Protein 3S8S (pdb70)

CATH classification: 3.30.70.330

Nearest PDB structures (foldseek):
  3s8s-assembly1_A  TM=1.009E+00  e=4.875E-24  Homo sapiens
  8ilz-assembly1_A  TM=9.770E-01  e=2.130E-16  Homo sapiens
  8ro1-assembly1_y  TM=9.640E-01  e=6.767E-08  Caenorhabditis elegans
  5t9p-assembly6_D  TM=8.512E-01  e=1.006E-07  Saccharomyces cerevisiae S288C
  5t9p-assembly5_A  TM=8.576E-01  e=1.227E-07  Saccharomyces cerevisiae S288C

GO terms:
  GO:0000785 chromatin (C, IDA)
  GO:1902036 regulation of hematopoietic stem cell differentiation (P, IDA)
  GO:1902275 regulation of chromatin organization (P, IDA)
  GO:0048188 Set1C/COMPASS complex (C, TAS)
  GO:0061629 RNA polymerase II-specific DNA-binding transcription factor binding (F, IPI)
  GO:0005634 nucleus (C, IDA)
  GO:0035097 histone methyltransferase complex (C, IDA)
  GO:0048188 Set1C/COMPASS complex (C, IDA)
  GO:0140945 histone H3K4 monomethyltransferase activity (F, EXP)
  GO:0007420 brain development (P, IMP)
  GO:0005515 protein binding (F, IPI)
  GO:0005654 nucleoplasm (C, TAS)
  GO:0005634 nucleus (C, IMP)
  GO:0008013 beta-catenin binding (F, IPI)
  GO:0016607 nuclear speck (C, IDA)
  GO:0005737 cytoplasm (C, IDA)
  GO:0003723 RNA binding (F, IDA)
  GO:0042800 histone H3K4 methyltransferase activity (F, IDA)
  GO:0005694 chromosome (C, EXP)
  GO:0016607 nuclear speck (C, EXP)

B-factor: mean 12.08, std 5.83, range [4.16, 33.15]

Organism: Homo sapiens (NCBI:txid9606)

Secondary structure (DSSP, 8-state):
--S---EEEEES--TT--HHHHHHHHTTTS-EEEEEEEE-TTT--EEEEEEEEESSHHHHHHHHHHHTT-EETTEE-EEEE-STTHHHHHHHHHHHTSS--TTT---

Radius of gyration: 12.81 Å; Cα contacts (8 Å, |Δi|>4): 245; chains: 1; bounding box: 31×33×33 Å

Solvent-accessible surface area: 6065 Å² total; per-residue (Å²): 95,182,83,97,45,77,30,0,1,0,0,72,3,26,92,91,0,97,81,113,70,0,71,106,19,0,73,136,54,17,89,22,100,79,28,67,12,28,44,41,71,192,49,144,145,14,5,1,0,0,41,0,47,2,62,54,57,160,4,0,95,58,0,23,153,53,5,53,123,51,65,20,101,67,37,91,2,21,0,68,56,10,68,188,3,127,67,23,101,74,5,50,82,53,15,32,118,37,106,85,72,42,62,77,0,58,81

Structure (mmCIF, N/CA/C/O backbone):
data_3S8S
#
_entry.id   3S8S
#
_cell.length_a   35.650
_cell.length_b   31.510
_cell.length_c   39.320
_cell.angle_alpha   90.000
_cell.angle_beta   114.120
_cell.angle_gamma   90.000
#
_symmetry.space_group_name_H-M   'P 1 21 1'
#
loop_
_entity.id
_entity.type
_entity.pdbx_description
1 polymer 'Histone-lysine N-methyltransferase SETD1A'
2 non-polymer 'UNKNOWN ATOM OR ION'
3 water water
#
loop_
_atom_site.group_PDB
_atom_site.id
_atom_site.type_symbol
_atom_site.label_atom_id
_atom_site.label_alt_id
_atom_site.label_comp_id
_atom_site.label_asym_id
_atom_site.label_entity_id
_atom_site.label_seq_id
_atom_site.pdbx_PDB_ins_code
_atom_site.Cartn_x
_atom_site.Cartn_y
_atom_site.Cartn_z
_atom_site.occupa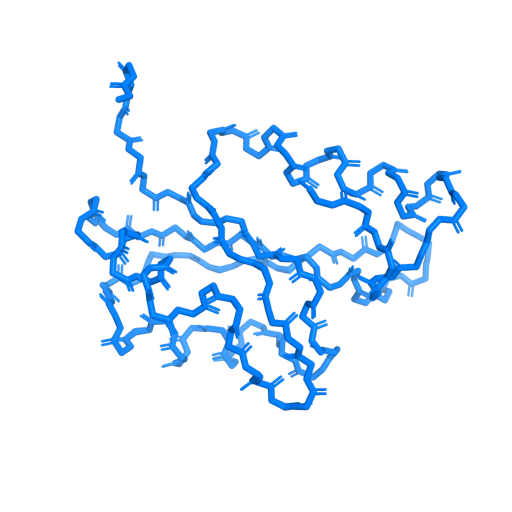ncy
_atom_site.B_iso_or_equiv
_atom_site.auth_seq_id
_atom_site.auth_comp_id
_atom_site.auth_asym_id
_atom_site.auth_atom_id
_atom_site.pdbx_PDB_model_num
ATOM 1 N N . GLY A 1 2 ? 2.455 22.901 19.193 1.00 25.04 89 GLY A N 1
ATOM 2 C CA . GLY A 1 2 ? 2.302 23.153 17.724 1.00 24.19 89 GLY A CA 1
ATOM 3 C C . GLY A 1 2 ? 1.353 24.294 17.418 1.00 22.66 89 GLY A C 1
ATOM 4 O O . GLY A 1 2 ? 0.400 24.529 18.145 1.00 22.65 89 GLY A O 1
ATOM 5 N N . GLN A 1 3 ? 1.609 24.992 16.323 1.00 19.84 90 GLN A N 1
ATOM 6 C CA . GLN A 1 3 ? 0.808 26.173 15.972 1.00 18.99 90 GLN A CA 1
ATOM 7 C C . GLN A 1 3 ? -0.528 25.820 15.365 1.00 19.84 90 GLN A C 1
ATOM 8 O O . GLN A 1 3 ? -1.424 26.670 15.293 1.00 20.73 90 GLN A O 1
ATOM 14 N N . ILE A 1 4 ? -0.641 24.576 14.904 1.00 19.40 91 ILE A N 1
ATOM 15 C CA . ILE A 1 4 ? -1.892 24.004 14.399 1.00 19.64 91 ILE A CA 1
ATOM 16 C C . ILE A 1 4 ? -2.022 22.577 14.969 1.00 19.36 91 ILE A C 1
ATOM 17 O O . ILE A 1 4 ? -1.050 22.065 15.510 1.00 18.03 91 ILE A O 1
ATOM 22 N N . PRO A 1 5 ? -3.215 21.936 14.836 1.00 19.46 92 PRO A N 1
ATOM 23 C CA . PRO A 1 5 ? -3.455 20.552 15.304 1.00 18.05 92 PRO A CA 1
ATOM 24 C C . PRO A 1 5 ? -2.466 19.561 14.706 1.00 14.77 92 PRO A C 1
ATOM 25 O O . PRO A 1 5 ? -2.271 19.586 13.510 1.00 17.31 92 PRO A O 1
ATOM 29 N N . LEU A 1 6 ? -1.855 18.721 15.550 1.00 10.83 93 LEU A N 1
ATOM 30 C CA . LEU A 1 6 ? -0.879 17.718 15.104 1.00 9.85 93 LEU A CA 1
ATOM 31 C C . LEU A 1 6 ? -1.582 16.356 15.094 1.00 9.39 93 LEU A C 1
ATOM 32 O O . LEU A 1 6 ? -1.638 15.621 16.092 1.00 10.52 93 LEU A O 1
ATOM 37 N N . LYS A 1 7 ? -2.185 16.063 13.959 1.00 6.97 94 LYS A N 1
ATOM 38 C CA . LYS A 1 7 ? -3.005 14.838 13.778 1.00 7.93 94 LYS A CA 1
ATOM 39 C C . LYS A 1 7 ? -2.389 13.833 12.815 1.00 6.61 94 LYS A C 1
ATOM 40 O O . LYS A 1 7 ? -2.919 12.721 12.659 1.00 7.52 94 LYS A O 1
ATOM 46 N N . GLU A 1 8 ? -1.278 14.191 12.191 1.00 7.23 95 GLU A N 1
ATOM 47 C CA . GLU A 1 8 ? -0.692 13.332 11.166 1.00 6.80 95 GLU A CA 1
ATOM 48 C C . GLU A 1 8 ? 0.690 12.843 11.555 1.00 6.84 95 GLU A C 1
ATOM 49 O O . GLU A 1 8 ? 1.526 13.623 12.021 1.00 7.86 95 GLU A O 1
ATOM 55 N N . VAL A 1 9 ? 0.919 11.556 11.330 1.00 5.59 96 VAL A N 1
ATOM 56 C CA . VAL A 1 9 ? 2.172 10.887 11.663 1.00 6.22 96 VAL A CA 1
ATOM 57 C C . VAL A 1 9 ? 2.885 10.485 10.377 1.00 5.68 96 VAL A C 1
ATOM 58 O O . VAL A 1 9 ? 2.252 9.972 9.458 1.00 6.01 96 VAL A O 1
ATOM 62 N N . THR A 1 10 ? 4.170 10.769 10.301 1.00 5.40 97 THR A N 1
ATOM 63 C CA . THR A 1 10 ? 5.034 10.265 9.255 1.00 5.60 97 THR A CA 1
ATOM 64 C C . THR A 1 10 ? 5.828 9.081 9.770 1.00 5.59 97 THR A C 1
ATOM 65 O O . THR A 1 10 ? 6.402 9.154 10.849 1.00 5.80 97 THR A O 1
ATOM 69 N N . PHE A 1 11 ? 5.814 8.002 9.011 1.00 5.35 98 PHE A N 1
ATOM 70 C CA . PHE A 1 11 ? 6.583 6.811 9.247 1.00 4.64 98 PHE A CA 1
ATOM 71 C C . PHE A 1 11 ? 7.700 6.742 8.233 1.00 5.50 98 PHE A C 1
ATOM 72 O O . PHE A 1 11 ? 7.532 7.105 7.060 1.00 5.93 98 PHE A O 1
ATOM 80 N N . ALA A 1 12 ? 8.848 6.279 8.702 1.00 4.73 99 ALA A N 1
ATOM 81 C CA . ALA A 1 12 ? 10.001 5.983 7.855 1.00 4.78 99 ALA A CA 1
ATOM 82 C C . ALA A 1 12 ? 10.615 4.667 8.306 1.00 5.80 99 ALA A C 1
ATOM 83 O O . ALA A 1 12 ? 10.434 4.227 9.440 1.00 6.26 99 ALA A O 1
ATOM 85 N N . ARG A 1 13 ? 11.363 4.057 7.382 1.00 5.83 100 ARG A N 1
ATOM 86 C CA . ARG A 1 13 ? 12.031 2.765 7.602 1.00 6.61 100 ARG A CA 1
ATOM 87 C C . ARG A 1 13 ? 11.035 1.626 7.795 1.00 6.67 100 ARG A C 1
ATOM 88 O O . ARG A 1 13 ? 11.373 0.590 8.358 1.00 7.38 100 ARG A O 1
ATOM 96 N N . LEU A 1 14 ? 9.817 1.763 7.245 1.00 6.50 101 LEU A N 1
ATOM 97 C CA . LEU A 1 14 ? 8.862 0.645 7.284 1.00 7.10 101 LEU A CA 1
ATOM 98 C C . LEU A 1 14 ? 9.347 -0.531 6.441 1.00 6.33 101 LEU A C 1
ATOM 99 O O . LEU A 1 14 ? 9.805 -0.347 5.318 1.00 7.96 101 LEU A O 1
ATOM 104 N N . ASN A 1 15 ? 9.251 -1.727 6.994 1.00 6.40 102 ASN A N 1
ATOM 105 C CA . ASN A 1 15 ? 9.397 -2.951 6.220 1.00 6.93 102 ASN A CA 1
ATOM 106 C C . ASN A 1 15 ? 8.454 -2.907 5.020 1.00 7.67 102 ASN A C 1
ATOM 107 O O . ASN A 1 15 ? 7.321 -2.440 5.151 1.00 7.69 102 ASN A O 1
ATOM 112 N N . ASP A 1 16 ? 8.884 -3.403 3.868 1.00 7.08 103 ASP A N 1
ATOM 113 C CA . ASP A 1 16 ? 8.100 -3.268 2.650 1.00 9.25 103 ASP A CA 1
ATOM 114 C C . ASP A 1 16 ? 6.827 -4.107 2.610 1.00 8.05 103 ASP A C 1
ATOM 115 O O . ASP A 1 16 ? 5.993 -3.893 1.745 1.00 10.12 103 ASP A O 1
ATOM 120 N N . ASN A 1 17 ? 6.624 -4.981 3.591 1.00 8.29 104 ASN A N 1
ATOM 121 C CA . ASN A 1 17 ? 5.341 -5.673 3.748 1.00 10.05 104 ASN A CA 1
ATOM 122 C C . ASN A 1 17 ? 4.295 -4.845 4.487 1.00 10.15 104 ASN A C 1
ATOM 123 O O . ASN A 1 17 ? 3.122 -5.215 4.533 1.00 11.43 104 ASN A O 1
ATOM 128 N N . VAL A 1 18 ? 4.701 -3.735 5.099 1.00 8.51 105 VAL A N 1
ATOM 129 C CA . VAL A 1 18 ? 3.782 -2.881 5.852 1.00 8.81 105 VAL A CA 1
ATOM 130 C C . VAL A 1 18 ? 3.173 -1.875 4.889 1.00 8.94 105 VAL A C 1
ATOM 131 O O . VAL A 1 18 ? 3.709 -0.754 4.682 1.00 9.29 105 VAL A O 1
ATOM 135 N N . ARG A 1 19 ? 2.050 -2.237 4.320 1.00 8.33 106 ARG A N 1
ATOM 136 C CA . ARG A 1 19 ? 1.342 -1.399 3.359 1.00 8.91 106 ARG A CA 1
ATOM 137 C C . ARG A 1 19 ? 0.053 -0.930 4.001 1.00 7.70 106 ARG A C 1
ATOM 138 O O . ARG A 1 19 ? -0.046 -0.885 5.227 1.00 8.76 106 ARG A O 1
ATOM 146 N N . GLU A 1 20 ? -0.902 -0.489 3.205 1.00 9.36 107 GLU A N 1
ATOM 147 C CA . GLU A 1 20 ? -2.005 0.248 3.762 1.00 9.02 107 GLU A CA 1
ATOM 148 C C . GLU A 1 20 ? -2.865 -0.544 4.726 1.00 8.28 107 GLU A C 1
ATOM 149 O O . GLU A 1 20 ? -3.285 0.003 5.750 1.00 9.66 107 GLU A O 1
ATOM 155 N N . THR A 1 21 ? -3.133 -1.819 4.419 1.00 8.60 108 THR A N 1
ATOM 156 C CA . THR A 1 21 ? -4.001 -2.617 5.282 1.00 9.83 108 THR A CA 1
ATOM 157 C C . THR A 1 21 ? -3.325 -2.898 6.615 1.00 9.62 108 THR A C 1
ATOM 158 O O . THR A 1 21 ? -3.972 -2.772 7.673 1.00 9.73 108 THR A O 1
ATOM 162 N N . PHE A 1 22 ? -2.050 -3.276 6.619 1.00 9.12 109 PHE A N 1
ATOM 163 C CA . PHE A 1 22 ? -1.311 -3.460 7.865 1.00 8.23 109 PHE A CA 1
ATOM 164 C C . PHE A 1 22 ? -1.261 -2.163 8.669 1.00 8.70 109 PHE A C 1
ATOM 165 O O . PHE A 1 22 ? -1.506 -2.158 9.862 1.00 8.99 109 PHE A O 1
ATOM 173 N N . LEU A 1 23 ? -0.874 -1.068 8.043 1.00 9.11 110 LEU A N 1
ATOM 174 C CA . LEU A 1 23 ? -0.794 0.186 8.748 1.00 11.07 110 LEU A CA 1
ATOM 175 C C . LEU A 1 23 ? -2.063 0.581 9.458 1.00 9.50 110 LEU A C 1
ATOM 176 O O . LEU A 1 23 ? -2.018 1.016 10.610 1.00 10.48 110 LEU A O 1
ATOM 181 N N . LYS A 1 24 ? -3.191 0.474 8.771 1.00 10.31 111 LYS A N 1
ATOM 182 C CA . LYS A 1 24 ? -4.478 0.768 9.364 1.00 10.64 111 LYS A CA 1
ATOM 183 C C . LYS A 1 24 ? -4.790 -0.157 10.541 1.00 10.73 111 LYS A C 1
ATOM 184 O O . LYS A 1 24 ? -5.199 0.322 11.624 1.00 11.91 111 LYS A O 1
ATOM 188 N N . ASP A 1 25 ? -4.550 -1.456 10.373 1.00 9.07 112 ASP A N 1
ATOM 189 C CA . ASP A 1 25 ? -4.841 -2.428 11.436 1.00 10.92 112 ASP A CA 1
ATOM 190 C C . ASP A 1 25 ? -3.994 -2.140 12.667 1.00 10.46 112 ASP A C 1
ATOM 191 O O . ASP A 1 25 ? -4.477 -2.208 13.780 1.00 10.79 112 ASP A O 1
ATOM 196 N N . MET A 1 26 ? -2.717 -1.846 12.452 1.00 8.23 113 MET A N 1
ATOM 197 C CA . MET A 1 26 ? -1.790 -1.578 13.532 1.00 7.54 113 MET A CA 1
ATOM 198 C C . MET A 1 26 ? -2.117 -0.266 14.198 1.00 8.62 113 MET A C 1
ATOM 199 O O . MET A 1 26 ? -2.197 -0.212 15.428 1.00 8.90 113 MET A O 1
ATOM 204 N N . CYS A 1 27 ? -2.284 0.806 13.425 1.00 7.99 114 CYS A N 1
ATOM 205 C CA . CYS A 1 27 ? -2.489 2.125 14.027 1.00 9.23 114 CYS A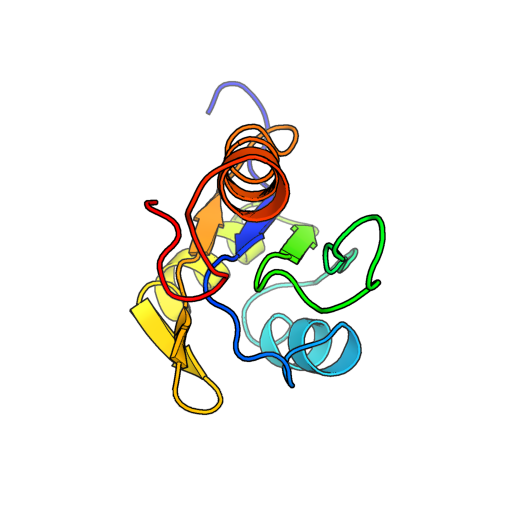 CA 1
ATOM 206 C C . CYS A 1 27 ? -3.826 2.269 14.754 1.00 8.63 114 CYS A C 1
ATOM 207 O O . CYS A 1 27 ? -3.914 3.056 15.676 1.00 10.11 114 CYS A O 1
ATOM 210 N N . ARG A 1 28 ? -4.837 1.471 14.396 1.00 9.32 115 ARG A N 1
ATOM 211 C CA A ARG A 1 28 ? -6.133 1.453 15.101 0.50 10.40 115 ARG A CA 1
ATOM 212 C CA B ARG A 1 28 ? -6.112 1.566 15.101 0.50 10.42 115 ARG A CA 1
ATOM 213 C C . ARG A 1 28 ? -6.015 1.005 16.551 1.00 11.12 115 ARG A C 1
ATOM 214 O O . ARG A 1 28 ? -6.949 1.224 17.363 1.00 12.46 115 ARG A O 1
ATOM 219 N N . LYS A 1 29 ? -4.932 0.325 16.881 1.00 10.61 116 LYS A N 1
ATOM 220 C CA . LYS A 1 29 ? -4.677 -0.032 18.275 1.00 13.14 116 LYS A CA 1
ATOM 221 C C . LYS A 1 29 ? -4.450 1.260 19.098 1.00 13.92 116 LYS A C 1
ATOM 222 O O . LYS A 1 29 ? -4.700 1.270 20.299 1.00 13.58 116 LYS A O 1
ATOM 227 N N . TYR A 1 30 ? -3.975 2.340 18.458 1.00 13.54 117 TYR A N 1
ATOM 228 C CA . TYR A 1 30 ? -3.466 3.529 19.184 1.00 13.84 117 TYR A CA 1
ATOM 229 C C . TYR A 1 30 ? -4.342 4.774 19.035 1.00 14.78 117 TYR A C 1
ATOM 230 O O . TYR A 1 30 ? -4.259 5.684 19.872 1.00 16.74 117 TYR A O 1
ATOM 239 N N . GLY A 1 31 ? -5.180 4.833 18.001 1.00 15.72 118 GLY A N 1
ATOM 240 C CA . GLY A 1 31 ? -6.103 5.942 17.796 1.00 15.87 118 GLY A CA 1
ATOM 241 C C . GLY A 1 31 ? -7.046 5.672 16.652 1.00 14.81 118 GLY A C 1
ATOM 242 O O . GLY A 1 31 ? -6.828 4.721 15.916 1.00 15.90 118 GLY A O 1
ATOM 243 N N . GLU A 1 32 ? -8.101 6.468 16.505 1.00 14.63 119 GLU A N 1
ATOM 244 C CA . GLU A 1 32 ? -9.014 6.322 15.396 1.00 13.12 119 GLU A CA 1
ATOM 245 C C . GLU A 1 32 ? -8.303 6.869 14.151 1.00 11.32 119 GLU A C 1
ATOM 246 O O . GLU A 1 32 ? -7.895 8.024 14.122 1.00 10.79 119 GLU A O 1
ATOM 249 N N . VAL A 1 33 ? -8.184 6.035 13.141 1.00 10.27 120 VAL A N 1
ATOM 250 C CA . VAL A 1 33 ? -7.483 6.345 11.914 1.00 10.30 120 VAL A CA 1
ATOM 251 C C . VAL A 1 33 ? -8.475 6.812 10.877 1.00 10.88 120 VAL A C 1
ATOM 252 O O . VAL A 1 33 ? -9.493 6.143 10.619 1.00 12.47 120 VAL A O 1
ATOM 256 N N . GLU A 1 34 ? -8.184 7.960 10.280 1.00 8.99 121 GLU A N 1
ATOM 257 C CA . GLU A 1 34 ? -8.938 8.530 9.162 1.00 9.70 121 GLU A CA 1
ATOM 258 C C . GLU A 1 34 ? -8.426 8.030 7.814 1.00 10.63 121 GLU A C 1
ATOM 259 O O . GLU A 1 34 ? -9.227 7.651 6.938 1.00 11.67 121 GLU A O 1
ATOM 265 N N . GLU A 1 35 ? -7.097 8.045 7.635 1.00 9.41 122 GLU A N 1
ATOM 266 C CA . GLU A 1 35 ? -6.457 7.735 6.351 1.00 10.86 122 GLU A CA 1
ATOM 267 C C . GLU A 1 35 ? -5.091 7.194 6.538 1.00 8.54 122 GLU A C 1
ATOM 268 O O . GLU A 1 35 ? -4.372 7.600 7.452 1.00 8.19 122 GLU A O 1
ATOM 274 N N . VAL A 1 36 ? -4.721 6.317 5.617 1.00 7.41 123 VAL A N 1
ATOM 275 C CA A VAL A 1 36 ? -3.354 5.814 5.496 0.50 8.19 123 VAL A CA 1
ATOM 276 C CA B VAL A 1 36 ? -3.338 5.905 5.499 0.50 7.93 123 VAL A CA 1
ATOM 277 C C . VAL A 1 36 ? -2.865 5.992 4.043 1.00 7.97 123 VAL A C 1
ATOM 278 O O . VAL A 1 36 ? -3.630 5.798 3.090 1.00 8.71 123 VAL A O 1
ATOM 285 N N . GLU A 1 37 ? -1.588 6.326 3.853 1.00 6.83 124 GLU A N 1
ATOM 286 C CA . GLU A 1 37 ? -0.981 6.375 2.534 1.00 8.06 124 GLU A CA 1
ATOM 287 C C . GLU A 1 37 ? 0.464 5.914 2.611 1.00 7.49 124 GLU A C 1
ATOM 288 O O . GLU A 1 37 ? 1.170 6.280 3.514 1.00 7.53 124 GLU A O 1
ATOM 294 N N . ILE A 1 38 ? 0.893 5.075 1.668 1.00 7.86 125 ILE A N 1
ATOM 295 C CA A ILE A 1 38 ? 2.306 4.669 1.520 0.50 9.14 125 ILE A CA 1
ATOM 296 C CA B ILE A 1 38 ? 2.327 4.776 1.565 0.50 7.61 125 ILE A CA 1
ATOM 297 C C . ILE A 1 38 ? 2.883 5.452 0.335 1.00 7.28 125 ILE A C 1
ATOM 298 O O . ILE A 1 38 ? 2.167 5.661 -0.642 1.00 8.89 125 ILE A O 1
ATOM 307 N N . LEU A 1 39 ? 4.152 5.846 0.380 1.00 6.61 126 LEU A N 1
ATOM 308 C CA . LEU A 1 39 ? 4.805 6.527 -0.743 1.00 6.73 126 LEU A CA 1
ATOM 309 C C . LEU A 1 39 ? 5.640 5.541 -1.528 1.00 6.37 126 LEU A C 1
ATOM 310 O O . LEU A 1 39 ? 6.343 4.703 -0.962 1.00 6.50 126 LEU A O 1
ATOM 315 N N . LEU A 1 40 ? 5.520 5.641 -2.846 1.00 6.91 127 LEU A N 1
ATOM 316 C CA . LEU A 1 40 ? 6.175 4.744 -3.777 1.00 7.29 127 LEU A CA 1
ATOM 317 C C . LEU A 1 40 ? 7.174 5.497 -4.615 1.00 7.35 127 LEU A C 1
ATOM 318 O O . LEU A 1 40 ? 6.985 6.688 -4.923 1.00 8.01 127 LEU A O 1
ATOM 323 N N . HIS A 1 41 ? 8.216 4.807 -5.032 1.00 6.71 128 HIS A N 1
ATOM 324 C CA . HIS A 1 41 ? 9.182 5.364 -5.948 1.00 6.71 128 HIS A CA 1
ATOM 325 C C . HIS A 1 41 ? 8.474 5.769 -7.261 1.00 7.57 128 HIS A C 1
ATOM 326 O O . HIS A 1 41 ? 7.647 5.020 -7.799 1.00 6.89 128 HIS A O 1
ATOM 333 N N . PRO A 1 42 ? 8.808 6.935 -7.833 1.00 7.02 129 PRO A N 1
ATOM 334 C CA . PRO A 1 42 ? 8.059 7.371 -9.011 1.00 9.04 129 PRO A CA 1
ATOM 335 C C . PRO A 1 42 ? 8.214 6.474 -10.239 1.00 10.63 129 PRO A C 1
ATOM 336 O O . PRO A 1 42 ? 7.324 6.466 -11.066 1.00 12.04 129 PRO A O 1
ATOM 340 N N . ARG A 1 43 ? 9.329 5.783 -10.364 1.00 9.38 130 ARG A N 1
ATOM 341 C CA . ARG A 1 43 ? 9.621 4.928 -11.506 1.00 10.79 130 ARG A CA 1
ATOM 342 C C . ARG A 1 43 ? 9.345 3.446 -11.222 1.00 10.14 130 ARG A C 1
ATOM 343 O O . ARG A 1 43 ? 8.665 2.789 -12.004 1.00 12.03 130 ARG A O 1
ATOM 351 N N . THR A 1 44 ? 9.895 2.898 -10.158 1.00 10.06 131 THR A N 1
ATOM 352 C CA . THR A 1 44 ? 9.732 1.484 -9.895 1.00 9.76 131 THR A CA 1
ATOM 353 C C . THR A 1 44 ? 8.387 1.170 -9.211 1.00 8.92 131 THR A C 1
ATOM 354 O O . THR A 1 44 ? 7.917 0.005 -9.272 1.00 9.74 131 THR A O 1
ATOM 358 N N . ARG A 1 45 ? 7.771 2.184 -8.570 1.00 7.37 132 ARG A N 1
ATOM 359 C CA . ARG A 1 45 ? 6.546 2.037 -7.783 1.00 7.68 132 ARG A CA 1
ATOM 360 C C . ARG A 1 45 ? 6.770 1.143 -6.571 1.00 7.77 132 ARG A C 1
ATOM 361 O O . ARG A 1 45 ? 5.810 0.664 -5.971 1.00 10.79 132 ARG A O 1
ATOM 369 N N . LYS A 1 46 ? 8.016 0.941 -6.159 1.00 8.16 133 LYS A N 1
ATOM 370 C CA . LYS A 1 46 ? 8.320 0.191 -4.951 1.00 8.90 133 LYS A CA 1
ATOM 371 C C . LYS A 1 46 ? 8.151 1.038 -3.695 1.00 8.27 133 LYS A C 1
ATOM 372 O O . LYS A 1 46 ? 8.251 2.249 -3.726 1.00 8.11 133 LYS A O 1
ATOM 378 N N . HIS A 1 47 ? 7.884 0.354 -2.597 1.00 7.81 134 HIS A N 1
ATOM 379 C CA . HIS A 1 47 ? 7.710 0.958 -1.253 1.00 7.05 134 HIS A CA 1
ATOM 380 C C . HIS A 1 47 ? 8.992 1.701 -0.822 1.00 7.81 134 HIS A C 1
ATOM 381 O O . HIS A 1 47 ? 10.089 1.124 -0.870 1.00 11.19 134 HIS A O 1
ATOM 388 N N . LEU A 1 48 ? 8.878 2.958 -0.446 1.00 6.08 135 LEU A N 1
ATOM 389 C CA . LEU A 1 48 ? 10.018 3.742 0.002 1.00 5.43 135 LEU A CA 1
ATOM 390 C C . LEU A 1 48 ? 10.250 3.615 1.502 1.00 6.19 135 LEU A C 1
ATOM 391 O O . LEU A 1 48 ? 11.125 4.257 2.044 1.00 5.88 135 LEU A O 1
ATOM 396 N N . GLY A 1 49 ? 9.415 2.824 2.187 1.00 5.81 136 GLY A N 1
ATOM 397 C CA . GLY A 1 49 ? 9.444 2.725 3.638 1.00 4.64 136 GLY A CA 1
ATOM 398 C C . GLY A 1 49 ? 8.772 3.861 4.361 1.00 4.83 136 GLY A C 1
ATOM 399 O O . GLY A 1 49 ? 8.827 3.958 5.551 1.00 4.87 136 GLY A O 1
ATOM 400 N N . LEU A 1 50 ? 8.139 4.733 3.596 1.00 4.80 137 LEU A N 1
ATOM 401 C CA . LEU A 1 50 ? 7.483 5.942 4.062 1.00 4.16 137 LEU A CA 1
ATOM 402 C C . LEU A 1 50 ? 5.989 5.824 4.046 1.00 4.18 137 LEU A C 1
ATOM 403 O O . LEU A 1 50 ? 5.417 5.244 3.122 1.00 5.89 137 LEU A O 1
ATOM 408 N N . ALA A 1 51 ? 5.325 6.418 5.022 1.00 4.56 138 ALA A N 1
ATOM 409 C CA . ALA A 1 51 ? 3.886 6.445 5.083 1.00 4.51 138 ALA A CA 1
ATOM 410 C C . ALA A 1 51 ? 3.410 7.679 5.848 1.00 4.34 138 ALA A C 1
ATOM 411 O O . ALA A 1 51 ? 4.150 8.327 6.611 1.00 5.26 138 ALA A O 1
ATOM 413 N N . ARG A 1 52 ? 2.173 8.006 5.560 1.00 5.88 139 ARG A N 1
ATOM 414 C CA . ARG A 1 52 ? 1.382 9.027 6.236 1.00 6.68 139 ARG A CA 1
ATOM 415 C C . ARG A 1 52 ? 0.176 8.363 6.885 1.00 5.21 139 ARG A C 1
ATOM 416 O O . ARG A 1 52 ? -0.535 7.600 6.198 1.00 6.16 139 ARG A O 1
ATOM 424 N N . VAL A 1 53 ? -0.072 8.641 8.165 1.00 5.19 140 VAL A N 1
ATOM 425 C CA . VAL A 1 53 ? -1.284 8.173 8.822 1.00 6.56 140 VAL A CA 1
ATOM 426 C C . VAL A 1 53 ? -1.938 9.375 9.542 1.00 6.19 140 VAL A C 1
ATOM 427 O O . VAL A 1 53 ? -1.313 10.063 10.334 1.00 6.18 140 VAL A O 1
ATOM 431 N N . LEU A 1 54 ? -3.186 9.652 9.171 1.00 5.49 141 LEU A N 1
ATOM 432 C CA . LEU A 1 54 ? -3.964 10.757 9.720 1.00 5.30 141 LEU A CA 1
ATOM 433 C C . LEU A 1 54 ? -4.933 10.198 10.760 1.00 5.90 141 LEU A C 1
ATOM 434 O O . LEU A 1 54 ? -5.669 9.258 10.450 1.00 7.66 141 LEU A O 1
ATOM 439 N N . PHE A 1 55 ? -4.919 10.767 11.954 1.00 5.52 142 PHE A N 1
ATOM 440 C CA . PHE A 1 55 ? -5.809 10.429 13.035 1.00 6.51 142 PHE A CA 1
ATOM 441 C C . PHE A 1 55 ? -6.925 11.457 13.206 1.00 6.58 142 PHE A C 1
ATOM 442 O O . PHE A 1 55 ? -6.806 12.603 12.819 1.00 6.39 142 PHE A O 1
ATOM 450 N N . THR A 1 56 ? -7.994 11.023 13.865 1.00 7.76 143 THR A N 1
ATOM 451 C CA A THR A 1 56 ? -9.145 11.884 14.123 0.50 9.57 143 THR A CA 1
ATOM 452 C CA B THR A 1 56 ? -9.162 11.859 14.174 0.50 9.23 143 THR A CA 1
ATOM 453 C C . 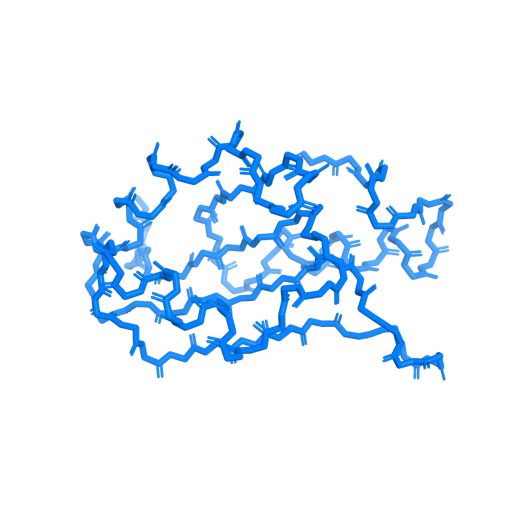THR A 1 56 ? -8.815 12.881 15.238 1.00 9.23 143 THR A C 1
ATOM 454 O O . THR A 1 56 ? -9.284 14.008 15.223 1.00 9.85 143 THR A O 1
ATOM 461 N N . SER A 1 57 ? -7.991 12.465 16.184 1.00 10.19 144 SER A N 1
ATOM 462 C CA . SER A 1 57 ? -7.619 13.263 17.350 1.00 11.60 144 SER A CA 1
ATOM 463 C C . SER A 1 57 ? -6.129 13.382 17.463 1.00 10.18 144 SER A C 1
ATOM 464 O O . SER A 1 57 ? -5.399 12.488 17.066 1.00 9.51 144 SER A O 1
ATOM 467 N N . THR A 1 58 ? -5.670 14.468 18.062 1.00 10.11 145 THR A N 1
ATOM 468 C CA . THR A 1 58 ? -4.267 14.608 18.419 1.00 10.79 145 THR A CA 1
ATOM 469 C C . THR A 1 58 ? -3.789 13.502 19.390 1.00 9.95 145 THR A C 1
ATOM 470 O O . THR A 1 58 ? -2.613 13.141 19.394 1.00 9.64 145 THR A O 1
ATOM 474 N N . ARG A 1 59 ? -4.709 12.994 20.206 1.00 8.96 146 ARG A N 1
ATOM 475 C CA . ARG A 1 59 ? -4.349 11.918 21.133 1.00 9.20 146 ARG A CA 1
ATOM 476 C C . ARG A 1 59 ? -3.922 10.670 20.370 1.00 7.91 146 ARG A C 1
ATOM 477 O O . ARG A 1 59 ? -2.956 10.013 20.759 1.00 8.99 146 ARG A O 1
ATOM 485 N N . GLY A 1 60 ? -4.639 10.318 19.301 1.00 7.30 147 GLY A N 1
ATOM 486 C CA . GLY A 1 60 ? -4.295 9.133 18.509 1.00 7.68 147 GLY A CA 1
ATOM 487 C C . GLY A 1 60 ? -2.934 9.273 17.860 1.00 6.64 147 GLY A C 1
ATOM 488 O O . GLY A 1 60 ? -2.155 8.325 17.853 1.00 7.24 147 GLY A O 1
ATOM 489 N N . ALA A 1 61 ? -2.616 10.463 17.330 1.00 5.74 148 ALA A N 1
ATOM 490 C CA . ALA A 1 61 ? -1.299 10.689 16.696 1.00 5.94 148 ALA A CA 1
ATOM 491 C C . ALA A 1 61 ? -0.188 10.560 17.739 1.00 6.53 148 ALA A C 1
ATOM 492 O O . ALA A 1 61 ? 0.829 9.915 17.521 1.00 7.45 148 ALA A O 1
ATOM 494 N N . LYS A 1 62 ? -0.386 11.193 18.892 1.00 7.70 149 LYS A N 1
ATOM 495 C CA . LYS A 1 62 ? 0.630 11.165 19.943 1.00 10.21 149 LYS A CA 1
ATOM 496 C C . LYS A 1 62 ? 0.851 9.769 20.497 1.00 8.82 149 LYS A C 1
ATOM 497 O O . LYS A 1 62 ? 1.972 9.390 20.767 1.00 9.77 149 LYS A O 1
ATOM 502 N N . GLU A 1 63 ? -0.226 9.022 20.742 1.00 7.38 150 GLU A N 1
ATOM 503 C CA . GLU A 1 63 ? -0.106 7.651 21.236 1.00 6.61 150 GLU A CA 1
ATOM 504 C C . GLU A 1 63 ? 0.589 6.752 20.244 1.00 7.74 150 GLU A C 1
ATOM 505 O O . GLU A 1 63 ? 1.317 5.823 20.627 1.00 7.82 150 GLU A O 1
ATOM 511 N N . THR A 1 64 ? 0.312 6.972 18.968 1.00 6.87 151 THR A N 1
ATOM 512 C CA . THR A 1 64 ? 0.974 6.203 17.925 1.00 7.68 151 THR A CA 1
ATOM 513 C C . THR A 1 64 ? 2.476 6.441 17.915 1.00 7.31 151 THR A C 1
ATOM 514 O O . THR A 1 64 ? 3.248 5.464 17.881 1.00 9.08 151 THR A O 1
ATOM 518 N N . VAL A 1 65 ? 2.872 7.697 17.972 1.00 7.25 152 VAL A N 1
ATOM 519 C CA . VAL A 1 65 ? 4.274 8.047 18.000 1.00 7.16 152 VAL A CA 1
ATOM 520 C C . VAL A 1 65 ? 4.913 7.435 19.266 1.00 7.72 152 VAL A C 1
ATOM 521 O O . VAL A 1 65 ? 5.994 6.824 19.190 1.00 9.45 152 VAL A O 1
ATOM 525 N N . LYS A 1 66 ? 4.236 7.576 20.402 1.00 8.02 153 LYS A N 1
ATOM 526 C CA . LYS A 1 66 ? 4.776 7.096 21.701 1.00 9.01 153 LYS A CA 1
ATOM 527 C C . LYS A 1 66 ? 5.075 5.627 21.651 1.00 11.32 153 LYS A C 1
ATOM 528 O O . LYS A 1 66 ? 6.102 5.170 22.177 1.00 12.52 153 LYS A O 1
ATOM 534 N N . ASN A 1 67 ? 4.187 4.873 21.016 1.00 9.56 154 ASN A N 1
ATOM 535 C CA . ASN A 1 67 ? 4.245 3.423 21.027 1.00 10.16 154 ASN A CA 1
ATOM 536 C C . ASN A 1 67 ? 4.918 2.754 19.851 1.00 9.83 154 ASN A C 1
ATOM 537 O O . ASN A 1 67 ? 5.327 1.588 19.960 1.00 10.84 154 ASN A O 1
ATOM 542 N N . LEU A 1 68 ? 5.050 3.454 18.737 1.00 8.14 155 LEU A N 1
ATOM 543 C CA . LEU A 1 68 ? 5.667 2.843 17.582 1.00 7.89 155 LEU A CA 1
ATOM 544 C C . LEU A 1 68 ? 7.033 3.401 17.218 1.00 6.75 155 LEU A C 1
ATOM 545 O O . LEU A 1 68 ? 7.776 2.750 16.466 1.00 9.01 155 LEU A O 1
ATOM 550 N N . HIS A 1 69 ? 7.389 4.607 17.664 1.00 7.84 156 HIS A N 1
ATOM 551 C CA . HIS A 1 69 ? 8.700 5.113 17.328 1.00 6.99 156 HIS A CA 1
ATOM 552 C C . HIS A 1 69 ? 9.746 4.198 17.968 1.00 7.06 156 HIS A C 1
ATOM 553 O O . HIS A 1 69 ? 9.681 3.927 19.162 1.00 9.80 156 HIS A O 1
ATOM 560 N N . LEU A 1 70 ? 10.687 3.736 17.145 1.00 7.75 157 LEU A N 1
ATOM 561 C CA . LEU A 1 70 ? 11.783 2.826 17.525 1.00 8.33 157 LEU A CA 1
ATOM 562 C C . LEU A 1 70 ? 11.310 1.428 17.892 1.00 9.90 157 LEU A C 1
ATOM 563 O O . LEU A 1 70 ? 12.034 0.668 18.493 1.00 9.98 157 LEU A O 1
ATOM 568 N N . THR A 1 71 ? 10.124 1.058 17.425 1.00 8.54 158 THR A N 1
ATOM 569 C CA . THR A 1 71 ? 9.578 -0.293 17.612 1.00 9.37 158 THR A CA 1
ATOM 570 C C . THR A 1 71 ? 9.854 -1.100 16.357 1.00 9.61 158 THR A C 1
ATOM 571 O O . THR A 1 71 ? 9.731 -0.621 15.220 1.00 9.92 158 THR A O 1
ATOM 575 N N . SER A 1 72 ? 10.216 -2.358 16.557 1.00 9.96 159 SER A N 1
ATOM 576 C CA . SER A 1 72 ? 10.436 -3.278 15.452 1.00 11.50 159 SER A CA 1
ATOM 577 C C . SER A 1 72 ? 9.096 -3.875 15.023 1.00 10.62 159 SER A C 1
ATOM 578 O O . SER A 1 72 ? 8.370 -4.441 15.844 1.00 13.69 159 SER A O 1
ATOM 581 N N . VAL A 1 73 ? 8.766 -3.752 13.737 1.00 8.82 160 VAL A N 1
ATOM 582 C CA . VAL A 1 73 ? 7.536 -4.274 13.131 1.00 10.33 160 VAL A CA 1
ATOM 583 C C . VAL A 1 73 ? 7.961 -4.993 11.848 1.00 8.99 160 VAL A C 1
ATOM 584 O O . VAL A 1 73 ? 8.660 -4.408 10.990 1.00 8.22 160 VAL A O 1
ATOM 588 N N . MET A 1 74 ? 7.624 -6.280 11.750 1.00 9.93 161 MET A N 1
ATOM 589 C CA A MET A 1 74 ? 8.122 -7.119 10.659 0.50 9.93 161 MET A CA 1
ATOM 590 C CA B MET A 1 74 ? 8.120 -7.163 10.694 0.50 10.16 161 MET A CA 1
ATOM 591 C C . MET A 1 74 ? 9.646 -7.062 10.522 1.00 10.47 161 MET A C 1
ATOM 592 O O . MET A 1 74 ? 10.181 -7.127 9.425 1.00 12.39 161 MET A O 1
ATOM 601 N N . GLY A 1 75 ? 10.354 -6.939 11.627 1.00 12.33 162 GLY A N 1
ATOM 602 C CA . GLY A 1 75 ? 11.815 -6.998 11.600 1.00 13.99 162 GLY A CA 1
ATOM 603 C C . GLY A 1 75 ? 12.573 -5.749 11.170 1.00 14.69 162 GLY A C 1
ATOM 604 O O . GLY A 1 75 ? 13.778 -5.826 10.890 1.00 17.99 162 GLY A O 1
ATOM 605 N N . ASN A 1 76 ? 11.898 -4.602 11.085 1.00 12.14 163 ASN A N 1
ATOM 606 C CA . ASN A 1 76 ? 12.592 -3.339 10.881 1.00 9.92 163 ASN A CA 1
ATOM 607 C C . ASN A 1 76 ? 12.162 -2.321 11.949 1.00 10.40 163 ASN A C 1
ATOM 608 O O . ASN A 1 76 ? 10.983 -2.276 12.346 1.00 9.98 163 ASN A O 1
ATOM 613 N N . ILE A 1 77 ? 13.108 -1.528 12.432 1.00 9.89 164 ILE A N 1
ATOM 614 C CA . ILE A 1 77 ? 12.839 -0.535 13.437 1.00 10.47 164 ILE A CA 1
ATOM 615 C C . ILE A 1 77 ? 12.176 0.700 12.798 1.00 8.63 164 ILE A C 1
ATOM 616 O O . ILE A 1 77 ? 12.774 1.381 11.962 1.00 12.07 164 ILE A O 1
ATOM 621 N N . ILE A 1 78 ? 10.961 0.948 13.194 1.00 8.42 165 ILE A N 1
ATOM 622 C CA . ILE A 1 78 ? 10.172 2.056 12.652 1.00 8.76 165 ILE A CA 1
ATOM 623 C C . ILE A 1 78 ? 10.660 3.378 13.214 1.00 8.69 165 ILE A C 1
ATOM 624 O O . ILE A 1 78 ? 11.043 3.457 14.397 1.00 8.22 165 ILE A O 1
ATOM 629 N N . HIS A 1 79 ? 10.630 4.405 12.385 1.00 7.19 166 HIS A N 1
ATOM 630 C CA A HIS A 1 79 ? 10.721 5.813 12.799 0.70 8.09 166 HIS A CA 1
ATOM 631 C CA B HIS A 1 79 ? 10.729 5.770 12.863 0.30 7.54 166 HIS A CA 1
ATOM 632 C C . HIS A 1 79 ? 9.341 6.398 12.666 1.00 8.31 166 HIS A C 1
ATOM 633 O O . HIS A 1 79 ? 8.780 6.342 11.599 1.00 9.78 166 HIS A O 1
ATOM 646 N N . ALA A 1 80 ? 8.780 6.965 13.715 1.00 6.37 167 ALA A N 1
ATOM 647 C CA . ALA A 1 80 ? 7.451 7.572 13.665 1.00 7.36 167 ALA A CA 1
ATOM 648 C C . ALA A 1 80 ? 7.474 8.929 14.374 1.00 7.34 167 ALA A C 1
ATOM 649 O O . ALA A 1 80 ? 7.885 9.017 15.536 1.00 9.31 167 ALA A O 1
ATOM 651 N N . GLN A 1 81 ? 7.025 9.987 13.717 1.00 5.84 168 GLN A N 1
ATOM 652 C CA . GLN A 1 81 ? 7.013 11.319 14.304 1.00 6.34 168 GLN A CA 1
ATOM 653 C C . GLN A 1 81 ? 5.813 12.101 13.802 1.00 5.78 168 GLN A C 1
ATOM 654 O O . GLN A 1 81 ? 5.294 11.870 12.707 1.00 6.38 168 GLN A O 1
ATOM 660 N N . LEU A 1 82 ? 5.366 13.063 14.588 1.00 6.47 169 LEU A N 1
ATOM 661 C CA . LEU A 1 82 ? 4.391 14.026 14.086 1.00 6.80 169 LEU A CA 1
ATOM 662 C C . LEU A 1 82 ? 5.005 14.842 12.945 1.00 7.06 169 LEU A C 1
ATOM 663 O O . LEU A 1 82 ? 6.188 15.151 12.960 1.00 8.01 169 LEU A O 1
ATOM 668 N N . ASP A 1 83 ? 4.221 15.175 11.933 1.00 6.65 170 ASP A N 1
ATOM 669 C CA . ASP A 1 83 ? 4.741 15.902 10.773 1.00 8.77 170 ASP A CA 1
ATOM 670 C C . ASP A 1 83 ? 3.631 16.805 10.244 1.00 8.31 170 ASP A C 1
ATOM 671 O O . ASP A 1 83 ? 2.510 16.387 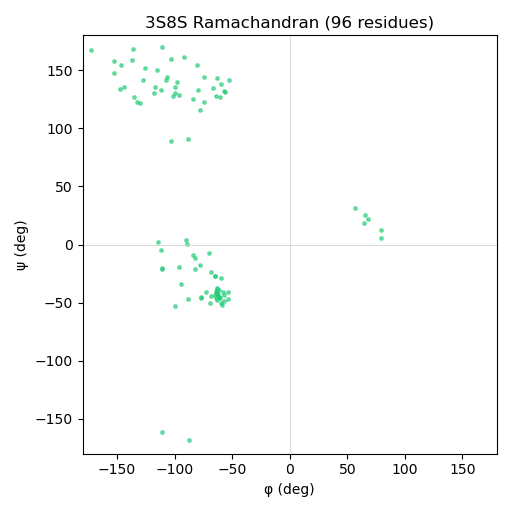10.153 1.00 10.74 170 ASP A O 1
ATOM 676 N N . ILE A 1 84 ? 3.957 18.053 9.950 1.00 9.73 171 ILE A N 1
ATOM 677 C CA A ILE A 1 84 ? 2.985 19.010 9.393 0.70 10.42 171 ILE A CA 1
ATOM 678 C CA B ILE A 1 84 ? 2.969 18.988 9.407 0.30 9.73 171 ILE A CA 1
ATOM 679 C C . ILE A 1 84 ? 3.190 19.104 7.912 1.00 9.36 171 ILE A C 1
ATOM 680 O O . ILE A 1 84 ? 4.325 19.333 7.447 1.00 9.1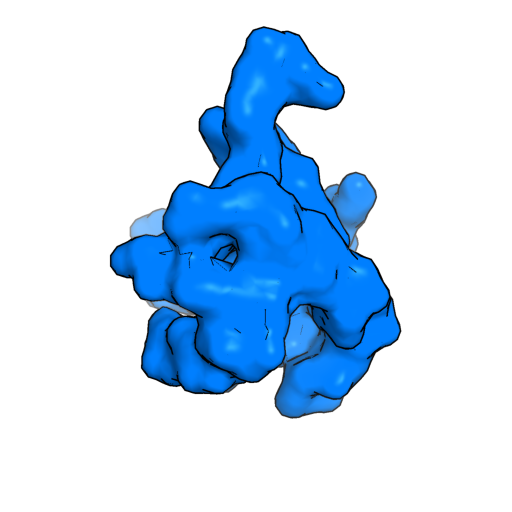0 171 ILE A O 1
ATOM 689 N N . LYS A 1 85 ? 2.106 18.928 7.160 1.00 10.26 172 LYS A N 1
ATOM 690 C CA A LYS A 1 85 ? 2.110 19.029 5.699 0.50 11.50 172 LYS A CA 1
ATOM 691 C CA B LYS A 1 85 ? 2.127 19.052 5.700 0.50 11.14 172 LYS A CA 1
ATOM 692 C C . LYS A 1 85 ? 3.203 18.186 5.036 1.00 11.48 172 LYS A C 1
ATOM 693 O O . LYS A 1 85 ? 3.718 18.526 3.969 1.00 13.21 172 LYS A O 1
ATOM 702 N N . GLY A 1 86 ? 3.536 17.053 5.666 1.00 9.35 173 GLY A N 1
ATOM 703 C CA . GLY A 1 86 ? 4.534 16.126 5.127 1.00 10.58 173 GLY A CA 1
ATOM 704 C C . GLY A 1 86 ? 5.872 16.735 4.883 1.00 9.34 173 GLY A C 1
ATOM 705 O O . GLY A 1 86 ? 6.603 16.312 4.008 1.00 8.92 173 GLY A O 1
ATOM 706 N N . GLN A 1 87 ? 6.236 17.709 5.686 1.00 8.54 174 GLN A N 1
ATOM 707 C CA . GLN A 1 87 ? 7.508 18.393 5.503 1.00 9.02 174 GLN A CA 1
ATOM 708 C C . GLN A 1 87 ? 8.675 17.436 5.589 1.00 7.93 174 GLN A C 1
ATOM 709 O O . GLN A 1 87 ? 9.534 17.405 4.727 1.00 8.92 174 GLN A O 1
ATOM 715 N N . GLN A 1 88 ? 8.728 16.655 6.648 1.00 8.01 175 GLN A N 1
ATOM 716 C CA . GLN A 1 88 ? 9.785 15.684 6.807 1.00 8.75 175 GLN A CA 1
ATOM 717 C C . GLN A 1 88 ? 9.620 14.516 5.861 1.00 7.98 175 GLN A C 1
ATOM 718 O O . GLN A 1 88 ? 10.582 14.064 5.254 1.00 6.87 175 GLN A O 1
ATOM 724 N N . ARG A 1 89 ? 8.399 14.059 5.694 1.00 5.91 176 ARG A N 1
ATOM 725 C CA . ARG A 1 89 ? 8.110 12.946 4.809 1.00 7.13 176 ARG A CA 1
ATOM 726 C C . ARG A 1 89 ? 8.594 13.214 3.380 1.00 7.10 176 ARG A C 1
ATOM 727 O O . ARG A 1 89 ? 9.184 12.339 2.738 1.00 6.48 176 ARG A O 1
ATOM 735 N N . MET A 1 90 ? 8.349 14.426 2.887 1.00 7.21 177 MET A N 1
ATOM 736 C CA A MET A 1 90 ? 8.784 14.801 1.539 0.50 7.06 177 MET A CA 1
ATOM 737 C CA B MET A 1 90 ? 8.777 14.763 1.544 0.50 7.31 177 MET A CA 1
ATOM 738 C C . MET A 1 90 ? 10.301 14.908 1.433 1.00 7.91 177 MET A C 1
ATOM 739 O O . MET A 1 90 ? 10.893 14.543 0.399 1.00 7.86 177 MET A O 1
ATOM 748 N N . LYS A 1 91 ? 10.962 15.411 2.490 1.00 6.15 178 LYS A N 1
ATOM 749 C CA . LYS A 1 91 ? 12.411 15.404 2.488 1.00 5.69 178 LYS A CA 1
ATOM 750 C C . LYS A 1 91 ? 12.917 13.972 2.382 1.00 6.28 178 LYS A C 1
ATOM 751 O O . LYS A 1 91 ? 13.879 13.707 1.614 1.00 6.10 178 LYS A O 1
ATOM 756 N N . TYR A 1 92 ? 12.364 13.040 3.168 1.00 6.46 179 TYR A N 1
ATOM 757 C CA . TYR A 1 92 ? 12.807 11.657 3.111 1.00 6.02 179 TYR A CA 1
ATOM 758 C C . TYR A 1 92 ? 12.562 11.075 1.737 1.00 5.81 179 TYR A C 1
ATOM 759 O O . TYR A 1 92 ? 13.423 10.368 1.217 1.00 5.87 179 TYR A O 1
ATOM 768 N N . TYR A 1 93 ? 11.439 11.393 1.108 1.00 5.53 180 TYR A N 1
ATOM 769 C CA . TYR A 1 93 ? 11.139 10.954 -0.272 1.00 6.10 180 TYR A CA 1
ATOM 770 C C . TYR A 1 93 ? 12.246 11.417 -1.212 1.00 5.31 180 TYR A C 1
ATOM 771 O O . TYR A 1 93 ? 12.781 10.645 -1.994 1.00 6.83 180 TYR A O 1
ATOM 780 N N . GLU A 1 94 ? 12.605 12.697 -1.120 1.00 5.30 181 GLU A N 1
ATOM 781 C CA . GLU A 1 94 ? 13.638 13.245 -1.983 1.00 6.62 181 GLU A CA 1
ATOM 782 C C . GLU A 1 94 ? 15.002 12.606 -1.736 1.00 6.21 181 GLU A C 1
ATOM 783 O O . GLU A 1 94 ? 15.723 12.284 -2.707 1.00 6.64 181 GLU A O 1
ATOM 789 N N . LEU A 1 95 ? 15.366 12.390 -0.482 1.00 6.01 182 LEU A N 1
ATOM 790 C CA . LEU A 1 95 ? 16.645 11.782 -0.161 1.00 7.10 182 LEU A CA 1
ATOM 791 C C . LEU A 1 95 ? 16.787 10.359 -0.673 1.00 6.43 182 LEU A C 1
ATOM 792 O O . LEU A 1 95 ? 17.870 9.945 -1.073 1.00 8.74 182 LEU A O 1
ATOM 797 N N . ILE A 1 96 ? 15.728 9.567 -0.621 1.00 6.17 183 ILE A N 1
ATOM 798 C CA . ILE A 1 96 ? 15.737 8.196 -1.131 1.00 6.30 183 ILE A CA 1
ATOM 799 C C . ILE A 1 96 ? 15.632 8.170 -2.660 1.00 6.01 183 ILE A C 1
ATOM 800 O O . ILE A 1 96 ? 16.399 7.444 -3.324 1.00 7.80 183 ILE A O 1
ATOM 805 N N . VAL A 1 97 ? 14.720 8.965 -3.238 1.00 6.55 184 VAL A N 1
ATOM 806 C CA . VAL A 1 97 ? 14.486 8.880 -4.674 1.00 6.52 184 VAL A CA 1
ATOM 807 C C . VAL A 1 97 ? 15.585 9.569 -5.476 1.00 8.17 184 VAL A C 1
ATOM 808 O O . VAL A 1 97 ? 16.088 9.018 -6.472 1.00 9.24 184 VAL A O 1
ATOM 812 N N . ASN A 1 98 ? 15.959 10.777 -5.068 1.00 8.71 185 ASN A N 1
ATOM 813 C CA . ASN A 1 98 ? 16.996 11.546 -5.784 1.00 9.64 185 ASN A CA 1
ATOM 814 C C . ASN A 1 98 ? 18.369 11.356 -5.203 1.00 9.99 185 ASN A C 1
ATOM 815 O O . ASN A 1 98 ? 19.362 11.413 -5.942 1.00 11.59 185 ASN A O 1
ATOM 820 N N . GLY A 1 99 ? 18.456 11.181 -3.897 1.00 9.12 186 GLY A N 1
ATOM 821 C CA . GLY A 1 99 ? 19.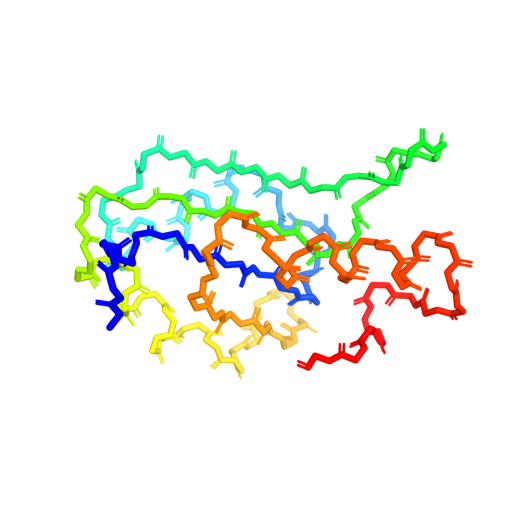734 11.033 -3.223 1.00 10.76 186 GLY A CA 1
ATOM 822 C C . GLY A 1 99 ? 20.233 9.605 -3.169 1.00 10.01 186 GLY A C 1
ATOM 823 O O . GLY A 1 99 ? 19.702 8.709 -3.830 1.00 11.76 186 GLY A O 1
ATOM 824 N N . SER A 1 100 ? 21.256 9.392 -2.359 1.00 9.81 187 SER A N 1
ATOM 825 C CA . SER A 1 100 ? 22.000 8.152 -2.314 1.00 10.79 187 SER A CA 1
ATOM 826 C C . SER A 1 100 ? 21.442 7.141 -1.324 1.00 9.71 187 SER A C 1
ATOM 827 O O . SER A 1 100 ? 22.019 6.075 -1.155 1.00 11.75 187 SER A O 1
ATOM 830 N N . TYR A 1 101 ? 20.329 7.449 -0.676 1.00 8.07 188 TYR A N 1
ATOM 831 C CA . TYR A 1 101 ? 19.839 6.628 0.417 1.00 9.12 188 TYR A CA 1
ATOM 832 C C . TYR A 1 101 ? 18.881 5.571 -0.093 1.00 8.02 188 TYR A C 1
ATOM 833 O O . TYR A 1 101 ? 18.328 5.688 -1.186 1.00 7.62 188 TYR A O 1
ATOM 842 N N . THR A 1 102 ? 18.698 4.559 0.748 1.00 8.93 189 THR A N 1
ATOM 843 C CA . THR A 1 102 ? 17.717 3.498 0.549 1.00 8.74 189 THR A CA 1
ATOM 844 C C . THR A 1 102 ? 16.613 3.663 1.605 1.00 8.89 189 THR A C 1
ATOM 845 O O . THR A 1 102 ? 16.796 4.388 2.571 1.00 8.91 189 THR A O 1
ATOM 849 N N . PRO A 1 103 ? 15.493 2.932 1.490 1.00 8.13 190 PRO A N 1
ATOM 850 C CA . PRO A 1 103 ? 14.466 3.011 2.513 1.00 7.64 190 PRO A CA 1
ATOM 851 C C . PRO A 1 103 ? 14.951 2.763 3.934 1.00 8.28 190 PRO A C 1
ATOM 852 O O . PRO A 1 103 ? 14.520 3.438 4.857 1.00 8.84 190 PRO A O 1
ATOM 856 N N . GLN A 1 104 ? 15.842 1.799 4.155 1.00 8.46 191 GLN A N 1
ATOM 857 C CA . GLN A 1 104 ? 16.316 1.536 5.502 1.00 8.77 191 GLN A CA 1
ATOM 858 C C . GLN A 1 104 ? 17.456 2.391 6.003 1.00 9.52 191 GLN A C 1
ATOM 859 O O . GLN A 1 104 ? 17.806 2.295 7.182 1.00 12.00 191 GLN A O 1
ATOM 865 N N . THR A 1 105 ? 18.055 3.185 5.128 1.00 8.62 192 THR A N 1
ATOM 866 C CA . THR A 1 105 ? 19.174 4.057 5.496 1.00 9.27 192 THR A CA 1
ATOM 867 C C . THR A 1 105 ? 18.910 5.540 5.414 1.00 8.49 192 THR A C 1
ATOM 868 O O . THR A 1 105 ? 19.798 6.353 5.712 1.00 10.89 192 THR A O 1
ATOM 872 N N . VAL A 1 106 ? 17.704 5.937 5.069 1.00 8.87 193 VAL A N 1
ATOM 873 C CA . VAL A 1 106 ? 17.375 7.344 5.028 1.00 8.51 193 VAL A CA 1
ATOM 874 C C . VAL A 1 106 ? 17.627 8.019 6.386 1.00 9.34 193 VAL A C 1
ATOM 875 O O . VAL A 1 106 ? 17.271 7.470 7.396 1.00 10.31 193 VAL A O 1
ATOM 879 N N . PRO A 1 107 ? 18.304 9.182 6.413 1.00 9.83 194 PRO A N 1
ATOM 880 C CA . PRO A 1 107 ? 18.571 9.813 7.692 1.00 11.33 194 PRO A CA 1
ATO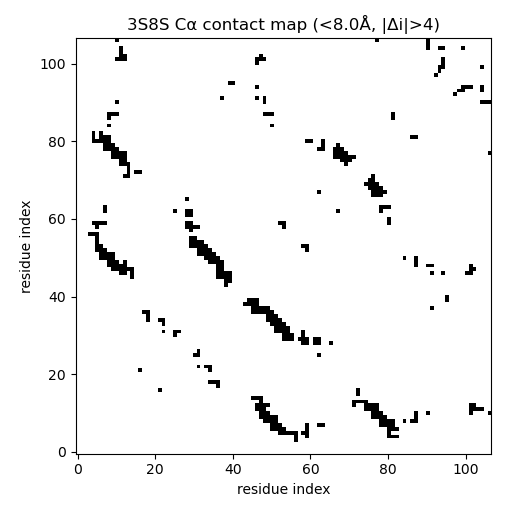M 881 C C . PRO A 1 107 ? 17.337 10.540 8.170 1.00 14.07 194 PRO A C 1
ATOM 882 O O . PRO A 1 107 ? 16.679 11.246 7.402 1.00 16.69 194 PRO A O 1
ATOM 886 N N . THR A 1 108 ? 17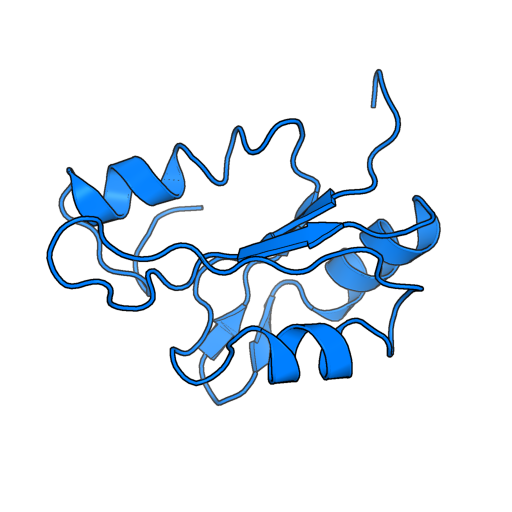.000 10.340 9.420 1.00 17.55 195 THR A N 1
ATOM 887 C CA . THR A 1 108 ? 15.793 10.928 9.961 1.00 20.58 195 THR A CA 1
ATOM 888 C C . THR A 1 108 ? 16.124 12.033 10.966 1.00 23.49 195 THR A C 1
ATOM 889 O O . THR A 1 108 ? 15.271 12.897 11.221 1.00 26.42 195 THR A O 1
#

Foldseek 3Di:
DVDQQFKKKKAFADQVCAFVNVCVVLVVQAAWDDKHFDAAPPPRGTQRIMMIGGPHSRSLVRCQVPQAQDADPHTGMHMDGDDPCPVVVVQSCCCRVHDDGRNGRDD

InterPro domains:
  IPR000504 RNA recognition motif domain [PF00076] (101-165)
  IPR000504 RNA recognition motif domain [PS50102] (84-172)
  IPR000504 RNA recognition motif domain [SM00360] (95-168)
  IPR001214 SET domain [PF00856] (1580-1685)
  IPR001214 SET domain [PS50280] (1568-1685)
  IPR001214 SET domain [SM00317] (1568-1691)
  IPR003616 Post-SET domain [PS50868] (1691-1707)
  IPR003616 Post-SET domain [SM00508] (1691-1707)
  IPR012677 Nucleotide-binding alpha-beta plait domain superfamily [G3DSA:3.30.70.330] (88-197)
  IPR024657 COMPASS complex Set1 subunit, N-SET domain [PF11764] (1426-1562)
  IPR024657 COMPASS complex Set1 subunit, N-SET domain [SM01291] (1419-1558)
  IPR034467 Set1A, RNA recognition motif [cd12548] (92-186)
  IPR035979 RNA-binding domain superfamily [SSF54928] (68-168)
  IPR037841 Histone-lysine N-methyltransferase SETD1A/B-like, SET domain [cd19169] (1556-1703)
  IPR044570 Histone-lysine N-methyltransferase Set1-like [PTHR45814] (562-1707)
  IPR046341 SET domain superfamily [G3DSA:2.170.270.10] (1490-1707)
  IPR046341 SET domain superfamily [SSF82199] (1564-1704)

Sequence (107 aa):
GQIPLKEVTFARLNDNVRETFLKDMCRRKYGEVEEVVEIILLHPRTRKHLGLARVLFTTSTRGAKETVKNLHLTSVMMGNIIHHAQLDIIKKGQQRMMKYYELIVNGSYTPQTVPT